Protein AF-A0A349XNM1-F1 (afdb_monomer_lite)

Structure (mmCIF, N/CA/C/O backbone):
data_AF-A0A349XNM1-F1
#
_entry.id   AF-A0A349XNM1-F1
#
loop_
_atom_site.group_PDB
_atom_site.id
_atom_site.type_symbol
_atom_site.label_atom_id
_atom_site.label_alt_id
_atom_site.label_comp_id
_atom_site.label_asym_id
_atom_site.label_entity_id
_atom_site.label_seq_id
_atom_site.pdbx_PDB_ins_code
_atom_site.Cartn_x
_atom_site.Cartn_y
_atom_site.Cartn_z
_atom_site.occupancy
_atom_site.B_iso_or_equiv
_atom_site.auth_seq_id
_atom_site.auth_comp_id
_atom_site.auth_asym_id
_atom_site.auth_atom_id
_atom_site.pdbx_PDB_model_num
ATOM 1 N N . MET A 1 1 ? -26.221 -1.905 33.000 1.00 39.44 1 MET A N 1
ATOM 2 C CA . MET A 1 1 ? -25.180 -1.278 32.157 1.00 39.44 1 MET A CA 1
ATOM 3 C C . MET A 1 1 ? -24.409 -2.381 31.447 1.00 39.44 1 MET A C 1
ATOM 5 O O . MET A 1 1 ? -23.554 -2.996 32.064 1.00 39.44 1 MET A O 1
ATOM 9 N N . LEU A 1 2 ? -24.759 -2.698 30.198 1.00 43.09 2 LEU A N 1
ATOM 10 C CA . LEU A 1 2 ? -23.999 -3.647 29.379 1.00 43.09 2 LEU A CA 1
ATOM 11 C C . LEU A 1 2 ? -23.063 -2.839 28.486 1.00 43.09 2 LEU A C 1
ATOM 13 O O . LEU A 1 2 ? -23.477 -2.298 27.462 1.00 43.09 2 LEU A O 1
ATOM 17 N N . SER A 1 3 ? -21.812 -2.716 28.918 1.00 44.62 3 SER A N 1
ATOM 18 C CA . SER A 1 3 ? -20.730 -2.178 28.105 1.00 44.62 3 SER A CA 1
ATOM 19 C C . SER A 1 3 ? -20.618 -3.048 26.857 1.00 44.62 3 SER A C 1
ATOM 21 O O . SER A 1 3 ? -20.221 -4.210 26.939 1.00 44.62 3 SER A O 1
ATOM 23 N N . ARG A 1 4 ? -21.016 -2.513 25.696 1.00 47.34 4 ARG A N 1
ATOM 24 C CA . ARG A 1 4 ? -20.688 -3.118 24.405 1.00 47.34 4 ARG A CA 1
ATOM 25 C C . ARG A 1 4 ? -19.169 -3.234 24.364 1.00 47.34 4 ARG A C 1
ATOM 27 O O . ARG A 1 4 ? -18.487 -2.227 24.196 1.00 47.34 4 ARG A O 1
ATOM 34 N N . LEU A 1 5 ? -18.646 -4.447 24.528 1.00 49.84 5 LEU A N 1
ATOM 35 C CA . LEU A 1 5 ? -17.305 -4.790 24.081 1.00 49.84 5 LEU A CA 1
ATOM 36 C C . LEU A 1 5 ? -17.329 -4.596 22.568 1.00 49.84 5 LEU A C 1
ATOM 38 O O . LEU A 1 5 ? -17.692 -5.496 21.815 1.00 49.84 5 LEU A O 1
ATOM 42 N N . ALA A 1 6 ? -17.058 -3.372 22.120 1.00 51.06 6 ALA A N 1
ATOM 43 C CA . ALA A 1 6 ? -16.776 -3.106 20.731 1.00 51.06 6 ALA A CA 1
ATOM 44 C C . ALA A 1 6 ? -15.481 -3.859 20.440 1.00 51.06 6 ALA A C 1
ATOM 46 O O . ALA A 1 6 ? -14.388 -3.357 20.688 1.00 51.06 6 ALA A O 1
ATOM 47 N N . THR A 1 7 ? -15.599 -5.104 19.984 1.00 47.81 7 THR A N 1
ATOM 48 C CA . THR A 1 7 ? -14.499 -5.812 19.349 1.00 47.81 7 THR A CA 1
ATOM 49 C C . THR A 1 7 ? -14.130 -4.950 18.148 1.00 47.81 7 THR A C 1
ATOM 51 O O . THR A 1 7 ? -14.788 -5.023 17.110 1.00 47.81 7 THR A O 1
ATOM 54 N N . ARG A 1 8 ? -13.161 -4.036 18.311 1.00 54.03 8 ARG A N 1
ATOM 55 C CA . ARG A 1 8 ? -12.597 -3.279 17.194 1.00 54.03 8 ARG A CA 1
ATOM 56 C C . ARG A 1 8 ? -12.140 -4.338 16.208 1.00 54.03 8 ARG A C 1
ATOM 58 O O . ARG A 1 8 ? -11.219 -5.102 16.490 1.00 54.03 8 ARG A O 1
ATOM 65 N N . ARG A 1 9 ? -12.859 -4.456 15.095 1.00 55.97 9 ARG A N 1
ATOM 66 C CA . ARG A 1 9 ? -12.494 -5.362 14.017 1.00 55.97 9 ARG A CA 1
ATOM 67 C C . ARG A 1 9 ? -11.136 -4.855 13.547 1.00 55.97 9 ARG A C 1
ATOM 69 O O . ARG A 1 9 ? -11.069 -3.755 13.014 1.00 55.97 9 ARG A O 1
ATOM 76 N N . ARG A 1 10 ? -10.057 -5.574 13.861 1.00 64.56 10 ARG A N 1
ATOM 77 C CA . ARG A 1 10 ? -8.706 -5.165 13.465 1.00 64.56 10 ARG A CA 1
ATOM 78 C C . ARG A 1 10 ? -8.688 -5.093 11.942 1.00 64.56 10 ARG A C 1
ATOM 80 O O . ARG A 1 10 ? -8.863 -6.110 11.268 1.00 64.56 10 ARG A O 1
ATOM 87 N N . HIS A 1 11 ? -8.619 -3.880 11.408 1.00 76.25 11 HIS A N 1
ATOM 88 C CA . HIS A 1 11 ? -8.609 -3.646 9.974 1.00 76.25 11 HIS A CA 1
ATOM 89 C C . HIS A 1 11 ? -7.170 -3.796 9.498 1.00 76.25 11 HIS A C 1
ATOM 91 O O . HIS A 1 11 ? -6.298 -3.054 9.929 1.00 76.25 11 HIS A O 1
ATOM 97 N N . ILE A 1 12 ? -6.922 -4.771 8.625 1.00 89.94 12 ILE A N 1
ATOM 98 C CA . ILE A 1 12 ? -5.598 -4.950 8.031 1.00 89.94 12 ILE A CA 1
ATOM 99 C C . ILE A 1 12 ? -5.317 -3.769 7.097 1.00 89.94 12 ILE A C 1
ATOM 101 O O . ILE A 1 12 ? -6.105 -3.515 6.181 1.00 89.94 12 ILE A O 1
ATOM 105 N N . VAL A 1 13 ? -4.180 -3.103 7.296 1.00 93.06 13 VAL A N 1
ATOM 106 C CA . VAL A 1 13 ? -3.641 -2.087 6.387 1.00 93.06 13 VAL A CA 1
ATOM 107 C C . VAL A 1 13 ? -2.651 -2.738 5.425 1.00 93.06 13 VAL A C 1
ATOM 109 O O . VAL A 1 13 ? -1.723 -3.445 5.826 1.00 93.06 13 VAL A O 1
ATOM 112 N N . LEU A 1 14 ? -2.840 -2.502 4.127 1.00 94.94 14 LEU A N 1
ATOM 113 C CA . LEU A 1 14 ? -1.912 -2.984 3.107 1.00 94.94 14 LEU A CA 1
ATOM 114 C C . LEU A 1 14 ? -0.758 -2.003 2.914 1.00 94.94 14 LEU A C 1
ATOM 116 O O . LEU A 1 14 ? -0.977 -0.804 2.770 1.00 94.94 14 LEU A O 1
ATOM 120 N N . VAL A 1 15 ? 0.463 -2.517 2.827 1.00 95.25 15 VAL A N 1
ATOM 121 C CA . VAL A 1 15 ? 1.644 -1.748 2.414 1.00 95.25 15 VAL A CA 1
ATOM 122 C C . VAL A 1 15 ? 1.989 -2.172 1.003 1.00 95.25 15 VAL A C 1
ATOM 124 O O . VAL A 1 15 ? 2.491 -3.279 0.793 1.00 95.25 15 VAL A O 1
ATOM 127 N N . ILE A 1 16 ? 1.692 -1.319 0.031 1.00 95.25 16 ILE A N 1
ATOM 128 C CA . ILE A 1 16 ? 1.814 -1.677 -1.380 1.00 95.25 16 ILE A CA 1
ATOM 129 C C . ILE A 1 16 ? 3.044 -0.998 -1.970 1.00 95.25 16 ILE A C 1
ATOM 131 O O . ILE A 1 16 ? 3.106 0.229 -2.021 1.00 95.25 16 ILE A O 1
ATOM 135 N N . ALA A 1 17 ? 4.009 -1.799 -2.421 1.00 94.25 17 ALA A N 1
ATOM 136 C CA . ALA A 1 17 ? 5.190 -1.336 -3.147 1.00 94.25 17 ALA A CA 1
ATOM 137 C C . ALA A 1 17 ? 5.825 -2.486 -3.955 1.00 94.25 17 ALA A C 1
ATOM 139 O O . ALA A 1 17 ? 5.654 -3.634 -3.562 1.00 94.25 17 ALA A O 1
ATOM 140 N N . PRO A 1 18 ? 6.580 -2.241 -5.043 1.00 92.56 18 PRO A N 1
ATOM 141 C CA . PRO A 1 18 ? 7.106 -3.287 -5.928 1.00 92.56 18 PRO A CA 1
ATOM 142 C C . PRO A 1 18 ? 8.058 -4.271 -5.243 1.00 92.56 18 PRO A C 1
ATOM 144 O O . PRO A 1 18 ? 8.183 -5.420 -5.669 1.00 92.56 18 PRO A O 1
ATOM 147 N N . THR A 1 19 ? 8.732 -3.838 -4.177 1.00 91.94 19 THR A N 1
ATOM 148 C CA . THR A 1 19 ? 9.705 -4.640 -3.431 1.00 91.94 19 THR A CA 1
ATOM 149 C C . THR A 1 19 ? 9.459 -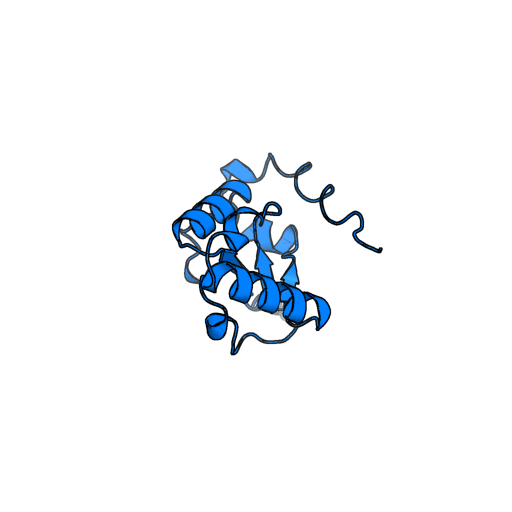4.572 -1.924 1.00 91.94 19 THR A C 1
ATOM 151 O O . THR A 1 19 ? 8.909 -3.602 -1.408 1.00 91.94 19 THR A O 1
ATOM 154 N N . LEU A 1 20 ? 9.916 -5.590 -1.182 1.00 92.31 20 LEU A N 1
ATOM 155 C CA . LEU A 1 20 ? 9.852 -5.573 0.288 1.00 92.31 20 LEU A CA 1
ATOM 156 C C . LEU A 1 20 ? 10.685 -4.435 0.892 1.00 92.31 20 LEU A C 1
ATOM 158 O O . LEU A 1 20 ? 10.317 -3.896 1.933 1.00 92.31 20 LEU A O 1
ATOM 162 N N . TYR A 1 21 ? 11.774 -4.048 0.224 1.00 91.56 21 TYR A N 1
ATOM 163 C CA . TYR A 1 21 ? 12.573 -2.887 0.603 1.00 91.56 21 TYR A CA 1
ATOM 164 C C . TYR A 1 21 ? 11.752 -1.593 0.518 1.00 91.56 21 TYR A C 1
ATOM 166 O O . TYR A 1 21 ? 11.722 -0.816 1.469 1.00 91.56 21 TYR A O 1
ATOM 174 N N . GLU A 1 22 ? 11.008 -1.386 -0.569 1.00 91.38 22 GLU A N 1
ATOM 175 C CA . GLU A 1 22 ? 10.121 -0.226 -0.692 1.00 91.38 22 GLU A CA 1
ATOM 176 C C . GLU A 1 22 ? 8.907 -0.309 0.247 1.00 91.38 22 GLU A C 1
ATOM 178 O O . GLU A 1 22 ? 8.469 0.725 0.753 1.00 91.38 22 GLU A O 1
ATOM 183 N N . CYS A 1 23 ? 8.398 -1.508 0.567 1.00 92.81 23 CYS A N 1
ATOM 184 C CA . CYS A 1 23 ? 7.409 -1.671 1.640 1.00 92.81 23 CYS A CA 1
ATOM 185 C C . CYS A 1 23 ? 7.983 -1.192 2.980 1.00 92.81 23 CYS A C 1
ATOM 187 O O . CYS A 1 23 ? 7.312 -0.463 3.706 1.00 92.81 23 CYS A O 1
ATOM 189 N N . ARG A 1 24 ? 9.234 -1.554 3.299 1.00 92.12 24 ARG A N 1
ATOM 190 C CA . ARG A 1 24 ? 9.904 -1.092 4.520 1.00 92.12 24 ARG A CA 1
ATOM 191 C C . ARG A 1 24 ? 10.078 0.427 4.522 1.00 92.12 24 ARG A C 1
ATOM 193 O O . ARG A 1 24 ? 9.670 1.065 5.483 1.00 92.12 24 ARG A O 1
ATOM 200 N N . LYS A 1 25 ? 10.565 1.006 3.420 1.00 91.38 25 LYS A N 1
ATOM 201 C CA . LYS A 1 25 ? 10.683 2.465 3.251 1.00 91.38 25 LYS A CA 1
ATOM 202 C C . LYS A 1 25 ? 9.335 3.174 3.426 1.00 91.38 25 LYS A C 1
ATOM 204 O O . LYS A 1 25 ? 9.275 4.247 4.014 1.00 91.38 25 LYS A O 1
ATOM 209 N N . THR A 1 26 ? 8.255 2.569 2.932 1.00 92.44 26 THR A N 1
ATOM 210 C CA . THR A 1 26 ? 6.892 3.077 3.127 1.00 92.44 26 THR A CA 1
ATOM 211 C C . THR A 1 26 ? 6.518 3.044 4.607 1.00 92.44 26 THR A C 1
ATOM 213 O O . THR A 1 26 ? 6.105 4.059 5.143 1.00 92.44 26 THR A O 1
ATOM 216 N N . LEU A 1 27 ? 6.705 1.924 5.303 1.00 91.94 27 LEU A N 1
ATOM 217 C CA . LEU A 1 27 ? 6.423 1.836 6.740 1.00 91.94 27 LEU A CA 1
ATOM 218 C C . LEU A 1 27 ? 7.185 2.891 7.551 1.00 91.94 27 LEU A C 1
ATOM 220 O O . LEU A 1 27 ? 6.570 3.601 8.345 1.00 91.94 27 LEU A O 1
ATOM 224 N N . ASP A 1 28 ? 8.484 3.047 7.285 1.00 91.00 28 ASP A N 1
ATOM 225 C CA . ASP A 1 28 ? 9.331 4.037 7.954 1.00 91.00 28 ASP A CA 1
ATOM 226 C C . ASP A 1 28 ? 8.836 5.473 7.682 1.00 91.00 28 ASP A C 1
ATOM 228 O O . ASP A 1 28 ? 8.724 6.277 8.605 1.00 91.00 28 ASP A O 1
ATOM 232 N N . ALA A 1 29 ? 8.446 5.791 6.440 1.00 90.00 29 ALA A N 1
ATOM 233 C CA . ALA A 1 29 ? 7.915 7.110 6.077 1.00 90.00 29 ALA A CA 1
ATOM 234 C C . ALA A 1 29 ? 6.577 7.450 6.760 1.00 90.00 29 ALA A C 1
ATOM 236 O O . ALA A 1 29 ? 6.258 8.624 6.943 1.00 90.00 29 ALA A O 1
ATOM 237 N N . PHE A 1 30 ? 5.794 6.436 7.134 1.00 88.50 30 PHE A N 1
ATOM 238 C CA . PHE A 1 30 ? 4.523 6.602 7.841 1.00 88.50 30 PHE A CA 1
ATOM 239 C C . PHE A 1 30 ? 4.652 6.407 9.365 1.00 88.50 30 PHE A C 1
ATOM 241 O O . PHE A 1 30 ? 3.646 6.525 10.073 1.00 88.50 30 PHE A O 1
ATOM 248 N N . GLY A 1 31 ? 5.863 6.138 9.873 1.00 89.31 31 GLY A N 1
ATOM 249 C CA . GLY A 1 31 ? 6.137 5.901 11.295 1.00 89.31 31 GLY A CA 1
ATOM 250 C C . GLY A 1 31 ? 5.532 4.604 11.836 1.00 89.31 31 GLY A C 1
ATOM 251 O O . GLY A 1 31 ? 5.271 4.500 13.034 1.00 89.31 31 GLY A O 1
ATOM 252 N N . VAL A 1 32 ? 5.239 3.639 10.961 1.00 88.62 32 VAL A N 1
ATOM 253 C CA . VAL A 1 32 ? 4.522 2.405 11.300 1.00 88.62 32 VAL A CA 1
ATOM 254 C C . VAL A 1 32 ? 5.506 1.291 11.654 1.00 88.62 32 VAL A C 1
ATOM 256 O O . VAL A 1 32 ? 6.408 0.968 10.881 1.00 88.62 32 VAL A O 1
ATOM 259 N N . SER A 1 33 ? 5.302 0.653 12.810 1.00 82.06 33 SER A N 1
ATOM 260 C CA . SER A 1 33 ? 6.172 -0.437 13.266 1.00 82.06 33 SER A CA 1
ATOM 261 C C . SER A 1 33 ? 5.885 -1.756 12.550 1.00 82.06 33 SER A C 1
ATOM 263 O O . SER A 1 33 ? 4.732 -2.172 12.435 1.00 82.06 33 SER A O 1
ATOM 265 N N . LEU A 1 34 ? 6.941 -2.500 12.201 1.00 74.62 34 LEU A N 1
ATOM 266 C CA . LEU A 1 34 ? 6.810 -3.906 11.799 1.00 74.62 34 LEU A CA 1
ATOM 267 C C . LEU A 1 34 ? 6.320 -4.811 12.934 1.00 74.62 34 LEU A C 1
ATOM 269 O O . LEU A 1 34 ? 5.879 -5.912 12.640 1.00 74.62 34 LEU A O 1
ATOM 273 N N . SER A 1 35 ? 6.366 -4.381 14.199 1.00 75.44 35 SER A N 1
ATOM 274 C CA . SER A 1 35 ? 5.871 -5.184 15.328 1.00 75.44 35 SER A CA 1
ATOM 275 C C . SER A 1 35 ? 4.366 -5.481 15.238 1.00 75.44 35 SER A C 1
ATOM 277 O O . SER A 1 35 ? 3.898 -6.436 15.851 1.00 75.44 35 SER A O 1
ATOM 279 N N . ASN A 1 36 ? 3.619 -4.725 14.426 1.00 73.69 36 ASN A N 1
ATOM 280 C CA . ASN A 1 36 ? 2.182 -4.891 14.198 1.00 73.69 36 ASN A CA 1
ATOM 281 C C . ASN A 1 36 ? 1.882 -5.878 13.052 1.00 73.69 36 ASN A C 1
ATOM 283 O O . ASN A 1 36 ? 1.041 -5.615 12.190 1.00 73.69 36 ASN A O 1
ATOM 287 N N . ILE A 1 37 ? 2.580 -7.021 13.022 1.00 72.62 37 ILE A N 1
ATOM 288 C CA . ILE A 1 37 ? 2.501 -8.009 11.926 1.00 72.62 37 ILE A CA 1
ATOM 289 C C . ILE A 1 37 ? 1.066 -8.490 11.697 1.00 72.62 37 ILE A C 1
ATOM 291 O O . ILE A 1 37 ? 0.697 -8.752 10.559 1.00 72.62 37 ILE A O 1
ATOM 295 N N . ASP A 1 38 ? 0.225 -8.576 12.725 1.00 81.00 38 ASP A N 1
ATOM 296 C CA . ASP A 1 38 ? -1.161 -9.038 12.569 1.00 81.00 38 ASP A CA 1
ATOM 297 C C . ASP A 1 38 ? -2.085 -8.013 11.896 1.00 81.00 38 ASP A C 1
ATOM 299 O O . ASP A 1 38 ? -3.138 -8.381 11.373 1.00 81.00 38 ASP A O 1
ATOM 303 N N . GLU A 1 39 ? -1.683 -6.743 11.858 1.00 87.94 39 GLU A N 1
ATOM 304 C CA . GLU A 1 39 ? -2.502 -5.620 11.385 1.00 87.94 39 GLU A CA 1
ATOM 305 C C . GLU A 1 39 ? -1.977 -5.033 10.065 1.00 87.94 39 GLU A C 1
ATOM 307 O O . GLU A 1 39 ? -2.618 -4.180 9.452 1.00 87.94 39 GLU A O 1
ATOM 312 N N . ILE A 1 40 ? -0.839 -5.541 9.579 1.00 91.25 40 ILE A N 1
ATOM 313 C CA . ILE A 1 40 ? -0.153 -5.059 8.381 1.00 91.25 40 ILE A CA 1
ATOM 314 C C . ILE A 1 40 ? 0.100 -6.215 7.409 1.00 91.25 40 ILE A C 1
ATOM 316 O O . ILE A 1 40 ? 0.498 -7.322 7.787 1.00 91.25 40 ILE A O 1
ATOM 320 N N . ARG A 1 41 ? -0.104 -5.966 6.112 1.00 92.75 41 ARG A N 1
ATOM 321 C CA . ARG A 1 41 ? 0.262 -6.913 5.046 1.00 92.75 41 ARG A CA 1
ATOM 322 C C . ARG A 1 41 ? 1.012 -6.217 3.919 1.00 92.75 41 ARG A C 1
ATOM 324 O O . ARG A 1 41 ? 0.475 -5.335 3.257 1.00 92.75 41 ARG A O 1
ATOM 331 N N . SER A 1 42 ? 2.238 -6.664 3.663 1.00 93.94 42 SER A N 1
ATOM 332 C CA . SER A 1 42 ? 3.027 -6.210 2.516 1.00 93.94 42 SER A CA 1
ATOM 333 C C . SER A 1 42 ? 2.533 -6.860 1.227 1.00 93.94 42 SER A C 1
ATOM 335 O O . SER A 1 42 ? 2.386 -8.080 1.146 1.00 93.94 42 SER A O 1
ATOM 337 N N . VAL A 1 43 ? 2.312 -6.048 0.198 1.00 94.38 43 VAL A N 1
ATOM 338 C CA . VAL A 1 43 ? 1.839 -6.485 -1.114 1.00 94.38 43 VAL A CA 1
ATOM 339 C C . VAL A 1 43 ? 2.797 -5.981 -2.183 1.00 94.38 43 VAL A C 1
ATOM 341 O O . VAL A 1 43 ? 2.841 -4.791 -2.478 1.00 94.38 43 VAL A O 1
ATOM 344 N N . THR A 1 44 ? 3.536 -6.914 -2.786 1.00 94.44 44 THR A N 1
ATOM 345 C CA . THR A 1 44 ? 4.552 -6.614 -3.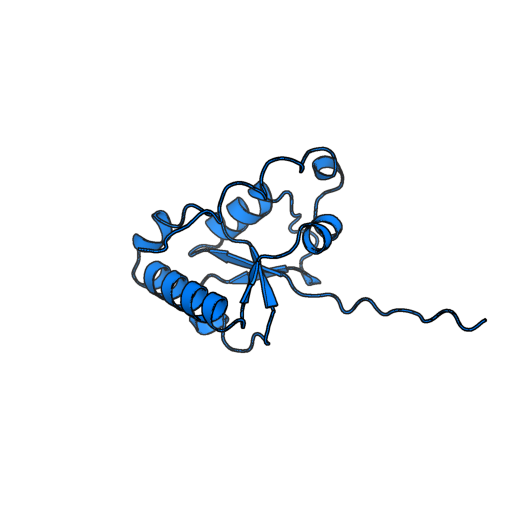809 1.00 94.44 44 THR A CA 1
ATOM 346 C C . THR A 1 44 ? 4.195 -7.065 -5.217 1.00 94.44 44 THR A C 1
ATOM 348 O O . THR A 1 44 ? 4.920 -6.792 -6.169 1.00 94.44 44 THR A O 1
ATOM 351 N N . LYS A 1 45 ? 3.070 -7.769 -5.374 1.00 93.81 45 LYS A N 1
ATOM 352 C CA . LYS A 1 45 ? 2.630 -8.328 -6.655 1.00 93.81 45 LYS A CA 1
ATOM 353 C C . LYS A 1 45 ? 1.152 -8.056 -6.868 1.00 93.81 45 LYS A C 1
ATOM 355 O O . LYS A 1 45 ? 0.352 -8.226 -5.951 1.00 93.81 45 LYS A O 1
ATOM 360 N N . ALA A 1 46 ? 0.776 -7.720 -8.097 1.00 93.44 46 ALA A N 1
ATOM 361 C CA . ALA A 1 46 ? -0.599 -7.372 -8.446 1.00 93.44 46 ALA A CA 1
ATOM 362 C C . ALA A 1 46 ? -1.610 -8.479 -8.088 1.00 93.44 46 ALA A C 1
ATOM 364 O O . ALA A 1 46 ? -2.681 -8.208 -7.549 1.00 93.44 46 ALA A O 1
ATOM 365 N N . HIS A 1 47 ? -1.268 -9.750 -8.315 1.00 92.50 47 HIS A N 1
ATOM 366 C CA . HIS A 1 47 ? -2.168 -10.864 -8.003 1.00 92.50 47 HIS A CA 1
ATOM 367 C C . HIS A 1 47 ? -2.386 -11.084 -6.496 1.00 92.50 47 HIS A C 1
ATOM 369 O O . HIS A 1 47 ? -3.402 -11.671 -6.136 1.00 92.50 47 HIS A O 1
ATOM 375 N N . HIS A 1 48 ? -1.515 -10.573 -5.615 1.00 93.00 48 HIS A N 1
ATOM 376 C CA . HIS A 1 48 ? -1.739 -10.587 -4.161 1.00 93.00 48 HIS A CA 1
ATOM 377 C C . HIS A 1 48 ? -2.815 -9.579 -3.713 1.00 93.00 48 HIS A C 1
ATOM 379 O O . HIS A 1 48 ? -3.269 -9.635 -2.572 1.00 93.00 48 HIS A O 1
ATOM 385 N N . LEU A 1 49 ? -3.258 -8.675 -4.598 1.00 91.31 49 LEU A N 1
ATOM 386 C CA . LEU A 1 49 ? -4.415 -7.814 -4.340 1.00 91.31 49 LEU A CA 1
ATOM 387 C C . LEU A 1 49 ? -5.751 -8.552 -4.534 1.00 91.31 49 LEU A C 1
ATOM 389 O O . LEU A 1 49 ? -6.808 -8.054 -4.139 1.00 91.31 49 LEU A O 1
ATOM 393 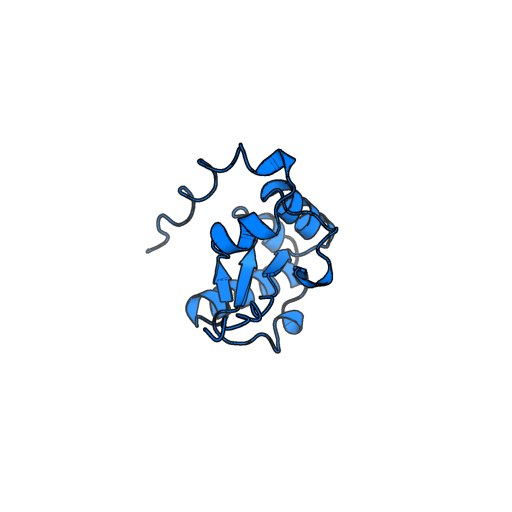N N . ARG A 1 50 ? -5.739 -9.756 -5.118 1.00 88.31 50 ARG A N 1
ATOM 394 C CA . ARG A 1 50 ? -6.940 -10.594 -5.212 1.00 88.31 50 ARG A CA 1
ATOM 395 C C . ARG A 1 50 ? -7.359 -11.046 -3.809 1.00 88.31 50 ARG A C 1
ATOM 397 O O . ARG A 1 50 ? -6.523 -11.413 -2.997 1.00 88.31 50 ARG A O 1
ATOM 404 N N . GLY A 1 51 ? -8.663 -11.027 -3.539 1.00 84.19 51 GLY A N 1
ATOM 405 C CA . GLY A 1 51 ? -9.231 -11.451 -2.252 1.00 84.19 51 GLY A CA 1
ATOM 406 C C . GLY A 1 51 ? -9.438 -10.333 -1.226 1.00 84.19 51 GLY A C 1
ATOM 407 O O . GLY A 1 51 ? -10.198 -10.535 -0.284 1.00 84.19 51 GLY A O 1
ATOM 408 N N . TRP A 1 52 ? -8.870 -9.139 -1.426 1.00 87.88 52 TRP A N 1
ATOM 409 C CA . TRP A 1 52 ? -9.183 -7.998 -0.561 1.00 87.88 52 TRP A CA 1
ATOM 410 C C . TRP A 1 52 ? -10.583 -7.446 -0.855 1.00 87.88 52 TRP A C 1
ATOM 412 O O . TRP A 1 52 ? -10.989 -7.280 -2.019 1.00 87.88 52 TRP A O 1
ATOM 422 N N . SER A 1 53 ? -11.328 -7.226 0.231 1.00 79.06 53 SER A N 1
ATOM 423 C CA . SER A 1 53 ? -12.708 -6.744 0.249 1.00 79.06 53 SER A CA 1
ATOM 424 C C . SER A 1 53 ? -12.809 -5.266 -0.136 1.00 79.06 53 SER A C 1
ATOM 426 O O . SER A 1 53 ? -11.814 -4.563 -0.263 1.00 79.06 53 SER A O 1
ATOM 428 N N . ARG A 1 54 ? -14.035 -4.772 -0.328 1.00 86.38 54 ARG A 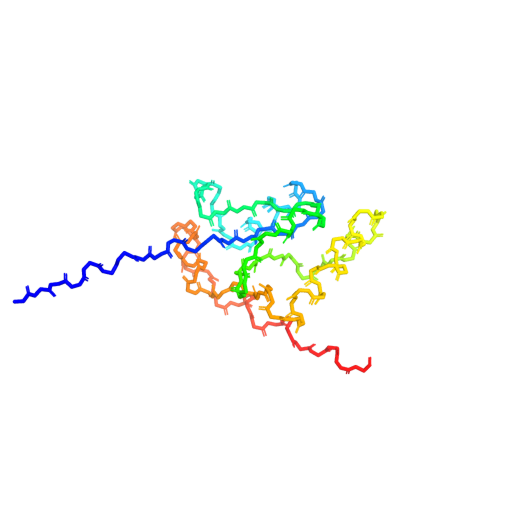N 1
ATOM 429 C CA . ARG A 1 54 ? -14.291 -3.359 -0.632 1.00 86.38 54 ARG A CA 1
ATOM 430 C C . ARG A 1 54 ? -13.806 -2.446 0.504 1.00 86.38 54 ARG A C 1
ATOM 432 O O . ARG A 1 54 ? -14.044 -2.750 1.670 1.00 86.38 54 ARG A O 1
ATOM 439 N N . GLY A 1 55 ? -13.190 -1.316 0.154 1.00 89.12 55 GLY A N 1
ATOM 440 C CA . GLY A 1 55 ? -12.744 -0.296 1.105 1.00 89.12 55 GLY A CA 1
ATOM 441 C C . GLY A 1 55 ? -11.549 -0.691 1.976 1.00 89.12 55 GLY A C 1
ATOM 442 O O . GLY A 1 55 ? -11.395 -0.124 3.060 1.00 89.12 55 GLY A O 1
ATOM 443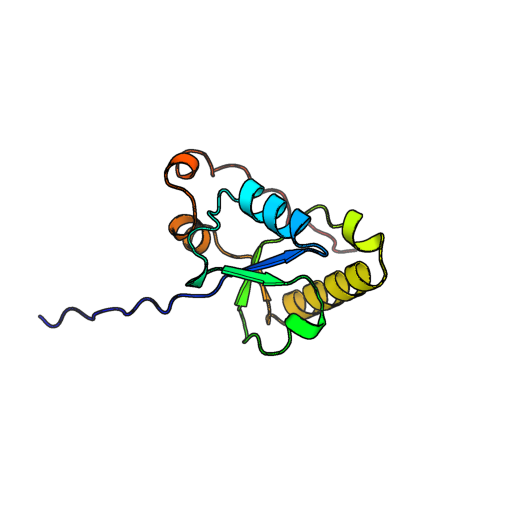 N N . THR A 1 56 ? -10.723 -1.647 1.540 1.00 93.25 56 THR A N 1
ATOM 444 C CA . THR A 1 56 ? -9.515 -2.041 2.277 1.00 93.25 56 THR A CA 1
ATOM 445 C C . THR A 1 56 ? -8.512 -0.875 2.321 1.00 93.25 56 THR A C 1
ATOM 447 O O . THR A 1 56 ? -8.181 -0.328 1.261 1.00 93.25 56 THR A O 1
ATOM 450 N N . PRO A 1 57 ? -8.035 -0.471 3.516 1.00 94.25 57 PRO A N 1
ATOM 451 C CA . PRO A 1 57 ? -7.071 0.612 3.653 1.00 94.25 57 PRO A CA 1
ATOM 452 C C . PRO A 1 57 ? -5.682 0.184 3.168 1.00 94.25 57 PRO A C 1
ATOM 454 O O . PRO A 1 57 ? -5.232 -0.933 3.431 1.00 94.25 57 PRO A O 1
ATOM 457 N N . PHE A 1 58 ? -4.979 1.086 2.488 1.00 95.06 58 PHE A N 1
ATOM 458 C CA . PHE A 1 58 ? -3.579 0.891 2.125 1.00 95.06 58 PHE A CA 1
ATOM 459 C C . PHE A 1 58 ? -2.743 2.158 2.301 1.00 95.06 58 PHE A C 1
ATOM 461 O O . PHE A 1 58 ? -3.262 3.278 2.288 1.00 95.06 58 PHE A O 1
ATOM 468 N N . ILE A 1 59 ? -1.433 1.952 2.410 1.00 94.50 59 ILE A N 1
ATOM 469 C CA . ILE A 1 59 ? -0.396 2.972 2.295 1.00 94.50 59 ILE A CA 1
ATOM 470 C C . ILE A 1 59 ? 0.565 2.614 1.159 1.00 94.50 59 ILE A C 1
ATOM 472 O O . ILE A 1 59 ? 0.853 1.444 0.895 1.00 94.50 59 ILE A O 1
ATOM 476 N N . ALA A 1 60 ? 1.047 3.646 0.481 1.00 94.19 60 ALA A N 1
ATOM 477 C CA . ALA A 1 60 ? 2.085 3.589 -0.539 1.00 94.19 60 ALA A CA 1
ATOM 478 C C . ALA A 1 60 ? 2.782 4.954 -0.571 1.00 94.19 60 ALA A C 1
ATOM 480 O O . ALA A 1 60 ? 2.158 5.971 -0.254 1.00 94.19 60 ALA A O 1
ATOM 481 N N . LEU A 1 61 ? 4.053 4.997 -0.969 1.00 88.75 61 LEU A N 1
ATOM 482 C CA . LEU A 1 61 ? 4.717 6.271 -1.249 1.00 88.75 61 LEU A CA 1
ATOM 483 C C . LEU A 1 61 ? 4.099 6.933 -2.492 1.00 88.75 61 LEU A C 1
ATOM 485 O O . LEU A 1 61 ? 3.704 6.252 -3.440 1.00 88.75 61 LEU A O 1
ATOM 489 N N . SER A 1 62 ? 4.006 8.267 -2.466 1.00 71.50 62 SER A N 1
ATOM 490 C CA . SER A 1 62 ? 3.416 9.062 -3.557 1.00 71.50 62 SER A CA 1
ATOM 491 C C . SER A 1 62 ? 4.262 9.013 -4.833 1.00 71.50 62 SER A C 1
ATOM 493 O O . SER A 1 62 ? 3.726 9.007 -5.937 1.00 71.50 62 SER A O 1
ATOM 495 N N . GLU A 1 63 ? 5.584 8.946 -4.684 1.00 75.62 63 GLU A N 1
ATOM 496 C CA . GLU A 1 63 ? 6.529 8.810 -5.792 1.00 75.62 63 GLU A CA 1
ATOM 497 C C . GLU A 1 63 ? 6.562 7.350 -6.254 1.00 75.62 63 GLU A C 1
ATOM 499 O O . GLU A 1 63 ? 7.285 6.519 -5.703 1.00 75.62 63 GLU A O 1
ATOM 504 N N . ARG A 1 64 ? 5.739 7.024 -7.256 1.00 77.06 64 ARG A N 1
ATOM 505 C CA . ARG A 1 64 ? 5.699 5.689 -7.874 1.00 77.06 64 ARG A CA 1
ATOM 506 C C . ARG A 1 64 ? 6.529 5.584 -9.149 1.00 77.06 64 ARG A C 1
ATOM 508 O O . ARG A 1 64 ? 6.484 4.548 -9.800 1.00 77.06 64 ARG A O 1
ATOM 515 N N . ASP A 1 65 ? 7.305 6.605 -9.507 1.00 80.69 65 ASP A N 1
ATOM 516 C CA . ASP A 1 65 ? 8.136 6.589 -10.720 1.00 80.69 65 ASP A CA 1
ATOM 517 C C . ASP A 1 65 ? 9.081 5.375 -10.743 1.00 80.69 65 ASP A C 1
ATOM 519 O O . ASP A 1 65 ? 9.241 4.724 -11.778 1.00 80.69 65 ASP A O 1
ATOM 523 N N . SER A 1 66 ? 9.609 4.977 -9.576 1.00 79.44 66 SER A N 1
ATOM 524 C CA . SER A 1 66 ? 10.429 3.765 -9.427 1.00 79.44 66 SER A CA 1
ATOM 525 C C . SER A 1 66 ? 9.680 2.473 -9.770 1.00 79.44 66 SER A C 1
ATOM 527 O O . SER A 1 66 ? 10.299 1.503 -10.209 1.00 79.44 66 SER A O 1
ATOM 529 N N . TRP A 1 67 ? 8.351 2.439 -9.636 1.00 86.69 67 TRP A N 1
ATOM 530 C CA . TRP A 1 67 ? 7.545 1.250 -9.921 1.00 86.69 67 TRP A CA 1
ATOM 531 C C . TRP A 1 67 ? 7.554 0.933 -11.417 1.00 86.69 67 TRP A C 1
ATOM 533 O O . TRP A 1 67 ? 7.498 -0.234 -11.805 1.00 86.69 67 TRP A O 1
ATOM 543 N N . PHE A 1 68 ? 7.690 1.950 -12.272 1.00 86.62 68 PHE A N 1
ATOM 544 C CA . PHE A 1 68 ? 7.677 1.778 -13.724 1.00 86.62 68 PHE A CA 1
ATOM 545 C C . PHE A 1 68 ? 8.971 1.174 -14.284 1.00 86.62 68 PHE A C 1
ATOM 547 O O . PHE A 1 68 ? 8.988 0.766 -15.450 1.00 86.62 68 PHE A O 1
ATOM 554 N N . ALA A 1 69 ? 10.017 1.038 -13.457 1.00 87.31 69 ALA A N 1
ATOM 555 C CA . ALA A 1 69 ? 11.296 0.441 -13.840 1.00 87.31 69 ALA A CA 1
ATOM 556 C C . ALA A 1 69 ? 11.180 -1.045 -14.225 1.00 87.31 69 ALA A C 1
ATOM 558 O O . ALA A 1 69 ? 11.995 -1.552 -14.993 1.00 87.31 69 ALA A O 1
ATOM 559 N N . THR A 1 70 ? 10.159 -1.755 -13.731 1.00 87.94 70 THR A N 1
ATOM 560 C CA . THR A 1 70 ? 9.944 -3.179 -14.033 1.00 87.94 70 THR A CA 1
ATOM 561 C C . THR A 1 70 ? 8.529 -3.438 -14.534 1.00 87.94 70 THR A C 1
ATOM 563 O O . THR A 1 70 ? 7.592 -2.718 -14.195 1.00 87.94 70 THR A O 1
ATOM 566 N N . GLN A 1 71 ? 8.350 -4.503 -15.322 1.00 90.62 71 GLN A N 1
ATOM 567 C CA . GLN A 1 71 ? 7.024 -4.918 -15.792 1.00 90.62 71 GLN A CA 1
ATOM 568 C C . GLN A 1 71 ? 6.069 -5.202 -14.621 1.00 90.62 71 GLN A C 1
ATOM 570 O O . GLN A 1 71 ? 4.953 -4.692 -14.598 1.00 90.62 71 GLN A O 1
ATOM 575 N N . SER A 1 72 ? 6.538 -5.930 -13.606 1.00 88.56 72 SER A N 1
ATOM 576 C CA . SER A 1 72 ? 5.746 -6.254 -12.415 1.00 88.56 72 SER A CA 1
ATOM 577 C C . SER A 1 72 ? 5.317 -5.014 -11.623 1.00 88.56 72 SER A C 1
ATOM 579 O O . SER A 1 72 ? 4.206 -4.980 -11.098 1.00 88.56 72 SER A O 1
ATOM 581 N N . GLY A 1 73 ? 6.171 -3.988 -11.535 1.00 91.75 73 GLY A N 1
ATOM 582 C CA . GLY A 1 73 ? 5.832 -2.737 -10.856 1.00 91.75 73 GLY A CA 1
ATOM 583 C C . GLY A 1 73 ? 4.813 -1.895 -11.634 1.00 91.75 73 GLY A C 1
ATOM 584 O O . GLY A 1 73 ? 3.889 -1.354 -11.026 1.00 91.75 73 GLY A O 1
ATOM 585 N N . ARG A 1 74 ? 4.891 -1.880 -12.975 1.00 93.12 74 ARG A N 1
ATOM 586 C CA . ARG A 1 74 ? 3.856 -1.277 -13.839 1.00 93.12 74 ARG A CA 1
ATOM 587 C C . ARG A 1 74 ? 2.497 -1.943 -13.646 1.00 93.12 74 ARG A C 1
ATOM 589 O O . ARG A 1 74 ? 1.498 -1.257 -13.448 1.00 93.12 74 ARG A O 1
ATOM 596 N N . GLU A 1 75 ? 2.468 -3.273 -13.663 1.00 93.94 75 GLU A N 1
ATOM 597 C CA . GLU A 1 75 ? 1.247 -4.052 -13.430 1.00 93.94 75 GLU A CA 1
ATOM 598 C C . GLU A 1 75 ? 0.667 -3.795 -12.038 1.00 93.94 75 GLU A C 1
ATOM 600 O O . GLU A 1 75 ? -0.542 -3.609 -11.895 1.00 93.94 75 GLU A O 1
ATOM 605 N N . LEU A 1 76 ? 1.522 -3.745 -11.011 1.00 94.31 76 LEU A N 1
ATOM 606 C CA . LEU A 1 76 ? 1.099 -3.422 -9.653 1.00 94.31 76 LEU A CA 1
ATOM 607 C C . LEU A 1 76 ? 0.479 -2.021 -9.579 1.00 94.31 76 LEU A C 1
ATOM 609 O O . LEU A 1 76 ? -0.607 -1.895 -9.015 1.00 94.31 76 LEU A O 1
ATOM 613 N N . SER A 1 77 ? 1.109 -1.000 -10.174 1.00 93.31 77 SER A N 1
ATOM 614 C CA . SER A 1 77 ? 0.550 0.361 -10.191 1.00 93.31 77 SER A CA 1
ATOM 615 C C . SER A 1 77 ? -0.817 0.389 -10.867 1.00 93.31 77 SER A C 1
ATOM 617 O O . SER A 1 77 ? -1.774 0.880 -10.275 1.00 93.31 77 SER A O 1
ATOM 619 N N . ALA A 1 78 ? -0.940 -0.209 -12.057 1.00 93.56 78 ALA A N 1
ATOM 620 C CA . ALA A 1 78 ? -2.196 -0.219 -12.805 1.00 93.56 78 ALA A CA 1
ATOM 621 C C . ALA A 1 78 ? -3.344 -0.875 -12.015 1.00 93.56 78 ALA A C 1
ATOM 623 O O . ALA A 1 78 ? -4.467 -0.369 -12.005 1.00 93.56 78 ALA A O 1
ATOM 624 N N . VAL A 1 79 ? -3.072 -1.981 -11.310 1.00 94.62 79 VAL A N 1
ATOM 625 C CA . VAL A 1 79 ? -4.083 -2.646 -10.472 1.00 94.62 79 VAL A CA 1
ATOM 626 C C . VAL A 1 79 ? -4.437 -1.819 -9.238 1.00 94.62 79 VAL A C 1
ATOM 628 O O . VAL A 1 79 ? -5.615 -1.756 -8.884 1.00 94.62 79 VAL A O 1
ATOM 631 N N . VAL A 1 80 ? -3.462 -1.171 -8.592 1.00 93.75 80 VAL A N 1
ATOM 632 C CA . VAL A 1 80 ? -3.730 -0.267 -7.460 1.00 93.75 80 VAL A CA 1
ATOM 633 C C . VAL A 1 80 ? -4.638 0.876 -7.893 1.00 93.75 80 VAL A C 1
ATOM 635 O O . VAL A 1 80 ? -5.627 1.145 -7.214 1.00 93.75 80 VAL A O 1
ATOM 638 N N . ASP A 1 81 ? -4.346 1.502 -9.030 1.00 93.50 81 ASP A N 1
ATOM 639 C CA . ASP A 1 81 ? -5.118 2.636 -9.534 1.00 93.50 81 ASP A CA 1
ATOM 640 C C . ASP A 1 81 ? -6.541 2.201 -9.913 1.00 93.50 81 ASP A C 1
ATOM 642 O O . ASP A 1 81 ? -7.515 2.824 -9.485 1.00 93.50 81 ASP A O 1
ATOM 646 N N . ALA A 1 82 ? -6.691 1.062 -10.598 1.00 93.81 82 ALA A N 1
ATOM 647 C CA . ALA A 1 82 ? -8.001 0.484 -10.897 1.00 93.81 82 ALA A CA 1
ATOM 648 C C . ALA A 1 82 ? -8.809 0.177 -9.623 1.00 93.81 82 ALA A C 1
ATOM 650 O O . ALA A 1 82 ? -10.009 0.447 -9.561 1.00 93.81 82 ALA A O 1
ATOM 651 N N . PHE A 1 83 ? -8.165 -0.372 -8.588 1.00 94.62 83 PHE A N 1
ATOM 652 C CA . PHE A 1 83 ? -8.839 -0.729 -7.339 1.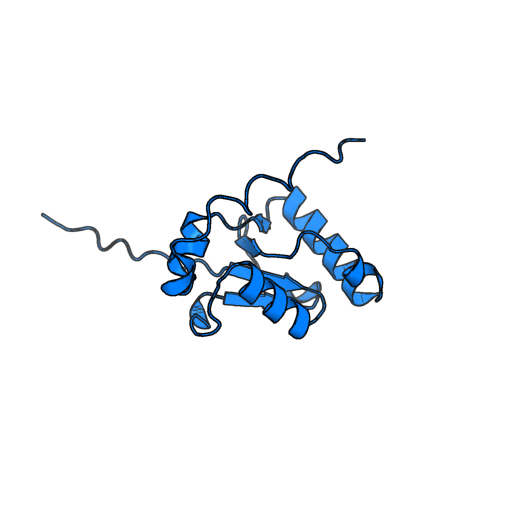00 94.62 83 PHE A CA 1
ATOM 653 C C . PHE A 1 83 ? -9.175 0.487 -6.478 1.00 94.62 83 PHE A C 1
ATOM 655 O O . PHE A 1 83 ? -10.181 0.455 -5.765 1.00 94.62 83 PHE A O 1
ATOM 662 N N . LEU A 1 84 ? -8.361 1.541 -6.532 1.00 92.50 84 LEU A N 1
ATOM 663 C CA . LEU A 1 84 ? -8.655 2.819 -5.896 1.00 92.50 84 LEU A CA 1
ATOM 664 C C . LEU A 1 84 ? -9.881 3.465 -6.555 1.00 92.50 84 LEU A C 1
ATOM 666 O O . LEU A 1 84 ? -10.832 3.815 -5.859 1.00 92.50 84 LEU A O 1
ATOM 670 N N . LEU A 1 85 ? -9.912 3.526 -7.892 1.00 93.38 85 LEU A N 1
ATOM 671 C CA . LEU A 1 85 ? -11.043 4.068 -8.655 1.00 93.38 85 LEU A CA 1
ATOM 672 C C . LEU A 1 85 ? -12.337 3.274 -8.436 1.00 93.38 85 LEU A C 1
ATOM 674 O O . LEU A 1 85 ? -13.411 3.857 -8.316 1.00 93.38 85 LEU A O 1
ATOM 678 N N . SER A 1 86 ? -12.254 1.945 -8.323 1.00 92.38 86 SER A N 1
ATOM 679 C CA . SER A 1 86 ? -13.424 1.101 -8.057 1.00 92.38 86 SER A CA 1
ATOM 680 C C . SER A 1 86 ? -13.852 1.080 -6.578 1.00 92.38 86 SER A C 1
ATOM 682 O O . SER A 1 86 ? -14.770 0.341 -6.218 1.00 92.38 86 SER A O 1
ATOM 684 N N . GLY A 1 87 ? -13.147 1.785 -5.685 1.00 91.44 87 GLY A N 1
ATOM 685 C CA . GLY A 1 87 ? -13.400 1.782 -4.238 1.00 91.44 87 GLY A CA 1
ATOM 686 C C . GLY A 1 87 ? -13.106 0.448 -3.539 1.00 91.44 87 GLY A C 1
ATOM 687 O O . GLY A 1 87 ? -13.605 0.186 -2.440 1.00 91.44 87 GLY A O 1
ATOM 688 N N . ARG A 1 88 ? -12.323 -0.434 -4.172 1.00 92.94 88 ARG A N 1
ATOM 689 C CA . ARG A 1 88 ? -11.842 -1.673 -3.542 1.00 92.94 88 ARG A CA 1
ATOM 690 C C . ARG A 1 88 ? -10.704 -1.384 -2.577 1.00 92.94 88 ARG A C 1
ATOM 692 O O . ARG A 1 88 ? -10.695 -1.927 -1.478 1.00 92.94 88 ARG A O 1
ATOM 699 N N . LEU A 1 89 ? -9.807 -0.492 -2.973 1.00 94.19 89 LEU A N 1
ATOM 700 C CA . LEU A 1 89 ? -8.794 0.087 -2.109 1.00 94.19 89 LEU A CA 1
ATOM 701 C C . LEU A 1 89 ? -9.176 1.517 -1.747 1.00 94.19 89 LEU A C 1
ATOM 703 O O . LEU A 1 89 ? -9.833 2.215 -2.517 1.00 94.19 89 LEU A O 1
ATOM 707 N N . ARG A 1 90 ? -8.727 1.957 -0.578 1.00 94.38 90 ARG A N 1
ATOM 708 C CA . ARG A 1 90 ? -8.740 3.365 -0.186 1.00 94.38 90 ARG A CA 1
ATOM 709 C C . ARG A 1 90 ? -7.477 3.697 0.584 1.00 94.38 90 ARG A C 1
ATOM 711 O O . ARG A 1 90 ? -6.882 2.823 1.208 1.00 94.38 90 ARG A O 1
ATOM 718 N N . ILE A 1 91 ? -7.109 4.966 0.592 1.00 92.31 91 ILE A N 1
ATOM 719 C CA . ILE A 1 91 ? -6.003 5.433 1.424 1.00 92.31 91 ILE A CA 1
ATOM 720 C C . ILE A 1 91 ? -6.368 5.237 2.899 1.00 92.31 91 ILE A C 1
ATOM 722 O O . ILE A 1 91 ? -7.508 5.489 3.311 1.00 92.31 91 ILE A O 1
ATOM 726 N N . ALA A 1 92 ? -5.415 4.717 3.672 1.00 92.00 92 ALA A N 1
ATOM 727 C CA . ALA A 1 92 ? -5.552 4.590 5.115 1.00 92.00 92 ALA A CA 1
ATOM 728 C C . ALA A 1 92 ? -5.717 5.979 5.748 1.00 92.00 92 ALA A C 1
ATOM 730 O O . ALA A 1 92 ? -5.015 6.928 5.396 1.00 92.00 92 ALA A O 1
ATOM 731 N N . SER A 1 93 ? -6.669 6.101 6.667 1.00 89.06 93 SER A N 1
ATOM 732 C CA . SER A 1 93 ? -6.889 7.339 7.411 1.00 89.06 93 SER A CA 1
ATOM 733 C C . SER A 1 93 ? -5.841 7.514 8.507 1.00 89.06 93 SER A C 1
ATOM 735 O O . SER A 1 93 ? -5.250 6.546 8.982 1.00 89.06 93 SER A O 1
ATOM 737 N N . ASP A 1 94 ? -5.648 8.750 8.961 1.00 86.44 94 ASP A N 1
ATOM 738 C CA . ASP A 1 94 ? -4.691 9.030 10.032 1.00 86.44 94 ASP A CA 1
ATOM 739 C C . ASP A 1 94 ? -5.047 8.316 11.348 1.00 86.44 94 ASP A C 1
ATOM 741 O O . ASP A 1 94 ? -4.161 7.835 12.047 1.00 86.44 94 ASP A O 1
ATOM 745 N N . ALA A 1 95 ? -6.342 8.149 11.639 1.00 84.44 95 ALA A N 1
ATOM 746 C CA . ALA A 1 95 ? -6.813 7.401 12.804 1.00 84.44 95 ALA A CA 1
ATOM 747 C C . ALA A 1 95 ? -6.408 5.917 12.748 1.00 84.44 95 ALA A C 1
ATOM 749 O O . ALA A 1 95 ? -5.984 5.363 13.755 1.00 84.44 95 ALA A O 1
ATOM 750 N N . GLU A 1 96 ? -6.486 5.287 11.571 1.00 86.12 96 GLU A N 1
ATOM 751 C CA . GLU A 1 96 ? -6.059 3.891 11.383 1.00 86.12 96 GLU A CA 1
ATOM 752 C C . GLU A 1 96 ? -4.548 3.727 11.493 1.00 86.12 96 GLU A C 1
ATOM 754 O O . GLU A 1 96 ? -4.066 2.690 11.933 1.00 86.12 96 GLU A O 1
ATOM 759 N N . LEU A 1 97 ? -3.793 4.746 11.086 1.00 86.38 97 LEU A N 1
ATOM 760 C CA . LEU A 1 97 ? -2.341 4.726 11.187 1.00 86.38 97 LEU A CA 1
ATOM 761 C C . LEU A 1 97 ? -1.857 5.071 12.593 1.00 86.38 97 LEU A C 1
ATOM 763 O O . LEU A 1 97 ? -0.822 4.564 13.004 1.00 86.38 97 LEU A O 1
ATOM 767 N N . SER A 1 98 ? -2.595 5.892 13.339 1.00 84.44 98 SER A N 1
ATOM 768 C CA . SER A 1 98 ? -2.226 6.310 14.695 1.00 84.44 98 SER A CA 1
ATOM 769 C C . SER A 1 98 ? -2.091 5.125 15.646 1.00 84.44 98 SER A C 1
ATOM 771 O O . SER A 1 98 ? -1.136 5.076 16.414 1.00 84.44 98 SER A O 1
ATOM 773 N N . ASP A 1 99 ? -2.977 4.135 15.530 1.00 79.81 99 ASP A N 1
ATOM 774 C CA . ASP A 1 99 ? -2.905 2.905 16.327 1.00 79.81 99 ASP A CA 1
ATOM 775 C C . ASP A 1 99 ? -1.715 2.005 15.928 1.00 79.81 99 ASP A C 1
ATOM 777 O O . ASP A 1 99 ? -1.264 1.179 16.719 1.00 79.81 99 ASP A O 1
ATOM 781 N N . LEU A 1 100 ? -1.195 2.167 14.705 1.00 82.69 100 LEU A N 1
ATOM 782 C CA . LEU A 1 100 ? -0.097 1.371 14.147 1.00 82.69 100 LEU A CA 1
ATOM 783 C C . LEU A 1 100 ? 1.276 2.050 14.263 1.00 82.69 100 LEU A C 1
ATOM 785 O O . LEU A 1 100 ? 2.308 1.404 14.034 1.00 82.69 100 LEU A O 1
ATOM 789 N N . ARG A 1 101 ? 1.297 3.352 14.564 1.00 83.38 101 ARG A N 1
ATOM 790 C CA . ARG A 1 101 ? 2.518 4.147 14.681 1.00 83.38 101 ARG A CA 1
ATOM 791 C C . ARG A 1 101 ? 3.289 3.780 15.936 1.00 83.38 101 ARG A C 1
ATOM 793 O O . ARG A 1 101 ? 2.726 3.404 16.961 1.00 83.38 101 ARG A O 1
ATOM 800 N N . GLN A 1 102 ? 4.606 3.915 15.853 1.00 68.25 102 GLN A N 1
ATOM 801 C CA . GLN A 1 102 ? 5.436 3.819 17.043 1.00 68.25 102 GLN A CA 1
ATOM 802 C C . GLN A 1 102 ? 5.146 5.003 17.990 1.00 68.25 102 GLN A C 1
ATOM 804 O O . GLN A 1 102 ? 4.852 6.105 17.510 1.00 68.25 102 GLN A O 1
ATOM 809 N N . PRO A 1 103 ? 5.241 4.810 19.318 1.00 64.12 103 PRO A N 1
ATOM 810 C CA . PRO A 1 103 ? 4.985 5.858 20.309 1.00 64.12 103 PRO A CA 1
ATOM 811 C C . PRO A 1 103 ? 5.765 7.158 20.050 1.00 64.12 103 PRO A C 1
ATOM 813 O O . PRO A 1 103 ? 5.234 8.252 20.234 1.00 64.12 103 PRO A O 1
ATOM 816 N N . GLU A 1 104 ? 6.999 7.047 19.557 1.00 58.78 104 GLU A N 1
ATOM 817 C CA . GLU A 1 104 ? 7.885 8.162 19.217 1.00 58.78 104 GLU A CA 1
ATOM 818 C C . GLU A 1 104 ? 7.421 9.002 18.008 1.00 58.78 104 GLU A C 1
ATOM 820 O O . GLU A 1 104 ? 7.805 10.166 17.894 1.00 58.78 104 GLU A O 1
ATOM 825 N N . PHE A 1 105 ? 6.546 8.472 17.145 1.00 54.12 105 PHE A N 1
ATOM 826 C CA . PHE A 1 105 ? 5.992 9.184 15.981 1.00 54.12 105 PHE A CA 1
ATOM 827 C C . PHE A 1 105 ? 4.676 9.921 16.274 1.00 54.12 105 PHE A C 1
ATOM 829 O O . PHE A 1 105 ? 4.221 10.714 15.446 1.00 54.12 105 PHE A O 1
ATOM 836 N N . SER A 1 106 ? 4.080 9.722 17.455 1.00 53.28 106 SER A N 1
ATOM 837 C CA . SER A 1 106 ? 2.781 10.309 17.823 1.00 53.28 106 SER A CA 1
ATOM 838 C C . SER A 1 106 ? 2.801 11.851 17.900 1.00 53.28 106 SER A C 1
ATOM 840 O O . SER A 1 106 ? 1.772 12.498 17.740 1.00 53.28 106 SER A O 1
ATOM 842 N N . ASN A 1 107 ? 3.984 12.465 18.048 1.00 45.94 107 ASN A N 1
ATOM 843 C CA . ASN A 1 107 ? 4.148 13.924 18.143 1.00 45.94 107 ASN A CA 1
ATOM 844 C C . ASN A 1 107 ? 4.462 14.640 16.808 1.00 45.94 107 ASN A C 1
ATOM 846 O O . ASN A 1 107 ? 4.543 15.866 16.798 1.00 45.94 107 ASN A O 1
ATOM 850 N N . ALA A 1 108 ? 4.660 13.927 15.688 1.00 50.03 108 ALA A N 1
ATOM 851 C CA . ALA A 1 108 ? 5.234 14.519 14.464 1.00 50.03 108 ALA A CA 1
ATOM 852 C C . ALA A 1 108 ? 4.261 14.687 13.274 1.00 50.03 108 ALA A C 1
ATOM 854 O O . ALA A 1 108 ? 4.566 15.396 12.311 1.00 50.03 108 ALA A O 1
ATOM 855 N N . CYS A 1 109 ? 3.086 14.057 13.287 1.00 46.78 109 CYS A N 1
ATOM 856 C CA . CYS A 1 109 ? 2.258 13.934 12.083 1.00 46.78 109 CYS A CA 1
ATOM 857 C C . CYS A 1 109 ? 1.152 15.000 11.975 1.00 46.78 109 CYS A C 1
ATOM 859 O O . CYS A 1 109 ? -0.026 14.684 12.077 1.00 46.78 109 CYS A O 1
ATOM 861 N N . GLN A 1 110 ? 1.517 16.256 11.687 1.00 44.50 110 GLN A N 1
ATOM 862 C CA . GLN A 1 110 ? 0.566 17.268 11.178 1.00 44.50 110 GLN A CA 1
ATOM 863 C C . GLN A 1 110 ? 0.778 17.647 9.700 1.00 44.50 110 GLN A C 1
ATOM 865 O O . GLN A 1 110 ? -0.109 18.245 9.102 1.00 44.50 110 GLN A O 1
ATOM 870 N N . PHE A 1 111 ? 1.893 17.262 9.062 1.00 41.66 111 PHE A N 1
ATOM 871 C CA . PHE A 1 111 ? 2.285 17.878 7.779 1.00 41.66 111 PHE A CA 1
ATOM 872 C C . PHE A 1 111 ? 2.355 16.959 6.546 1.00 41.66 111 PHE A C 1
ATOM 874 O O . PHE A 1 111 ? 2.377 17.468 5.427 1.00 41.66 111 PHE A O 1
ATOM 881 N N . ALA A 1 112 ? 2.349 15.628 6.689 1.00 47.16 112 ALA A N 1
ATOM 882 C CA . ALA A 1 112 ? 2.575 14.727 5.546 1.00 47.16 112 ALA A CA 1
ATOM 883 C C . ALA A 1 112 ? 1.299 14.332 4.770 1.00 47.16 112 ALA A C 1
ATOM 885 O O . ALA A 1 112 ? 1.376 13.993 3.592 1.00 47.16 112 ALA A O 1
ATOM 886 N N . ALA A 1 113 ? 0.117 14.389 5.395 1.00 46.56 113 ALA A N 1
ATOM 887 C CA . ALA A 1 113 ? -1.114 13.839 4.812 1.00 46.56 113 ALA A CA 1
ATOM 888 C C . ALA A 1 113 ? -1.865 14.794 3.857 1.00 46.56 113 ALA A C 1
ATOM 890 O O . ALA A 1 113 ? -2.723 14.346 3.100 1.00 46.56 113 ALA A O 1
ATOM 891 N N . GLN A 1 114 ? -1.568 16.100 3.865 1.00 42.06 114 GLN A N 1
ATOM 892 C CA . GLN A 1 114 ? -2.411 17.110 3.200 1.00 42.06 114 GLN A CA 1
ATOM 893 C C . GLN A 1 114 ? -1.966 17.537 1.789 1.00 42.06 114 GLN A C 1
ATOM 895 O O . GLN A 1 114 ? -2.699 18.275 1.136 1.00 42.06 114 GLN A O 1
ATOM 900 N N . ARG A 1 115 ? -0.803 17.103 1.278 1.00 39.34 115 ARG A N 1
ATOM 901 C CA . ARG A 1 115 ? -0.224 17.698 0.052 1.00 39.34 115 ARG A CA 1
ATOM 902 C C . ARG A 1 115 ? -0.353 16.920 -1.262 1.00 39.34 115 ARG A C 1
ATOM 904 O O . ARG A 1 115 ? -0.028 17.500 -2.291 1.00 39.34 115 ARG A O 1
ATOM 911 N N . SER A 1 116 ? -0.862 15.686 -1.288 1.00 42.28 116 SER A N 1
ATOM 912 C CA . SER A 1 116 ? -0.625 14.815 -2.465 1.00 42.28 116 SER A CA 1
ATOM 913 C C . SER A 1 116 ? -1.854 14.287 -3.215 1.00 42.28 116 SER A C 1
ATOM 915 O O . SER A 1 116 ? -1.697 13.458 -4.103 1.00 42.28 116 SER A O 1
ATOM 917 N N . PHE A 1 117 ? -3.064 14.785 -2.938 1.00 38.66 117 PHE A N 1
ATOM 918 C CA . PHE A 1 117 ? -4.258 14.480 -3.753 1.00 38.66 117 PHE A CA 1
ATOM 919 C C . PHE A 1 117 ? -4.755 15.662 -4.595 1.00 38.66 117 PHE A C 1
ATOM 921 O O . PHE A 1 117 ? -5.865 15.625 -5.125 1.00 38.66 117 PHE A O 1
ATOM 928 N N . HIS A 1 118 ? -3.939 16.709 -4.764 1.00 33.97 118 HIS A N 1
ATOM 929 C CA . HIS A 1 118 ? -4.249 17.748 -5.739 1.00 33.97 118 HIS A CA 1
ATOM 930 C C . HIS A 1 118 ? -3.935 17.254 -7.160 1.00 33.97 118 HIS A C 1
ATOM 932 O O . HIS A 1 118 ? -2.819 17.353 -7.651 1.00 33.97 118 HIS A O 1
ATOM 938 N N . VAL A 1 119 ? -4.989 16.722 -7.779 1.00 37.25 119 VAL A N 1
ATOM 939 C CA . VAL A 1 119 ? -5.350 16.919 -9.187 1.00 37.25 119 VAL A CA 1
ATOM 940 C C . VAL A 1 119 ? -4.339 16.413 -10.227 1.00 37.25 119 VAL A C 1
ATOM 942 O O . VAL A 1 119 ? -3.455 17.126 -10.689 1.00 37.25 119 VAL A O 1
ATOM 945 N N . ARG A 1 120 ? -4.613 15.214 -10.749 1.00 35.94 120 ARG A N 1
ATOM 946 C CA . ARG A 1 120 ? -4.580 14.985 -12.202 1.00 35.94 120 ARG A CA 1
ATOM 947 C C . ARG A 1 120 ? -6.002 14.691 -12.680 1.00 35.94 120 ARG A C 1
ATOM 949 O O . ARG A 1 120 ? -6.376 13.546 -12.897 1.00 35.94 120 ARG A O 1
ATOM 956 N N . GLN A 1 121 ? -6.807 15.746 -12.776 1.00 39.81 121 GLN A N 1
ATOM 957 C CA . GLN A 1 121 ? -7.757 15.857 -13.877 1.00 39.81 121 GLN A CA 1
ATOM 958 C C . GLN A 1 121 ? -7.040 16.669 -14.947 1.00 39.81 121 GLN A C 1
ATOM 960 O O . GLN A 1 121 ? -6.810 17.850 -14.716 1.00 39.81 121 GLN A O 1
ATOM 965 N N . LEU A 1 122 ? -6.626 16.004 -16.021 1.00 37.06 122 LEU A N 1
ATOM 966 C CA . LEU A 1 122 ? -6.686 16.416 -17.426 1.00 37.06 122 LEU A CA 1
ATOM 967 C C . LEU A 1 122 ? -6.297 15.187 -18.256 1.00 37.06 122 LEU A C 1
ATOM 969 O O . LEU A 1 122 ? -5.243 14.587 -17.945 1.00 37.06 122 LEU A O 1
#

Secondary structure (DSSP, 8-state):
----------PPEEEE-SSHHHHHHHHHHTTB-TT-TTTEEEE-SGGGGTTPPTTEEEE--S--GGGGGSHHHHHHHHHHHHHHHTTSEEEPPHHHHHTTB-GGGTTTTTSSSSSS------

pLDDT: mean 78.41, std 19.39, range [33.97, 95.25]

Sequence (122 aa):
MLSRLATRRRHIVLVIAPTLYECRKTLDAFGVSLSNIDEIRSVTKAHHLRGWSRGTPFIALSERDSWFATQSGRELSAVVDAFLLSGRLRIASDAELSDLRQPEFSNACQFAAQRSFHVRQL

Foldseek 3Di:
DDPPPPPPPLQAEEQEDQDVVQSVVQCVVLQFDCVVVVRYHYDNALCVLPPQAFAREYTHDLPLVVLVVDPRSVSSVVSVVVCCVVRSYDHDDPVSSCVRHDPVCNPPPPPDPPPRPPDDPD

Radius of gyration: 15.41 Å; chains: 1; bounding box: 38×29×50 Å